Protein AF-A0A3D1FXX5-F1 (afdb_monomer_lite)

pLDDT: mean 93.92, std 6.39, range [59.41, 97.81]

Secondary structure (DSSP, 8-state):
-PPPHHHHHHHHH--SHHHHHHHHHHHHHHHHHHTTPPPP----

Radius of gyration: 12.21 Å; chains: 1; bounding box: 26×21×26 Å

Sequence (44 aa):
MNKGPISQFMAQHYRHFNAAAMVDAAKGYEAHLTAGGKMMVTLA

Foldseek 3Di:
DDDDPVLVVLVVPQPDDPSVVVNVVVVVVVVCVVVVHDDDDDDD

Structure (mmCIF, N/CA/C/O backbone):
data_AF-A0A3D1FXX5-F1
#
_entry.id   AF-A0A3D1FXX5-F1
#
loop_
_atom_site.group_PDB
_atom_site.id
_atom_site.type_symbol
_atom_site.label_atom_id
_atom_site.label_alt_id
_atom_site.label_comp_id
_atom_site.label_asym_id
_atom_site.label_entity_id
_atom_site.label_seq_id
_atom_site.pdbx_PDB_ins_code
_atom_site.Cartn_x
_atom_site.Cartn_y
_atom_site.Cartn_z
_atom_site.occupancy
_atom_site.B_iso_or_equiv
_atom_site.auth_seq_id
_atom_site.auth_comp_id
_atom_site.auth_asym_id
_atom_site.auth_atom_id
_atom_site.pdbx_PDB_model_num
ATOM 1 N N . MET A 1 1 ? -13.244 9.483 -2.711 1.00 59.41 1 MET A N 1
ATOM 2 C CA . MET A 1 1 ? -12.008 10.191 -2.307 1.00 59.41 1 MET A CA 1
ATOM 3 C C . MET A 1 1 ? -11.074 10.231 -3.500 1.00 59.41 1 MET A C 1
ATOM 5 O O . MET A 1 1 ? -10.777 9.173 -4.040 1.00 59.41 1 MET A O 1
ATOM 9 N N . ASN A 1 2 ? -10.643 11.415 -3.939 1.00 76.62 2 ASN A N 1
ATOM 10 C CA . ASN A 1 2 ? -9.610 11.502 -4.973 1.00 76.62 2 ASN A CA 1
ATOM 11 C C . ASN A 1 2 ? -8.271 11.078 -4.369 1.00 76.62 2 ASN A C 1
ATOM 13 O O . ASN A 1 2 ? -7.845 11.647 -3.364 1.00 76.62 2 ASN A O 1
ATOM 17 N N . LYS A 1 3 ? -7.625 10.067 -4.959 1.00 87.31 3 LYS A N 1
ATOM 18 C CA . LYS A 1 3 ? -6.291 9.649 -4.522 1.00 87.31 3 LYS A CA 1
ATOM 19 C C . LYS A 1 3 ? -5.252 10.688 -4.946 1.00 87.31 3 LYS A C 1
ATOM 21 O O . LYS A 1 3 ? -5.370 11.280 -6.021 1.00 87.31 3 LYS A O 1
ATOM 26 N N . GLY A 1 4 ? -4.251 10.900 -4.094 1.00 95.38 4 GLY A N 1
ATOM 27 C CA . GLY A 1 4 ? -3.200 11.893 -4.311 1.00 95.38 4 GLY A CA 1
ATOM 28 C C . GLY A 1 4 ? -2.295 11.582 -5.514 1.00 95.38 4 GLY A C 1
ATOM 29 O O . GLY A 1 4 ? -2.355 10.481 -6.072 1.00 95.38 4 GLY A O 1
ATOM 30 N N . PRO A 1 5 ? -1.419 12.527 -5.899 1.00 96.88 5 PRO A N 1
ATOM 31 C CA . PRO A 1 5 ? -0.591 12.422 -7.104 1.00 96.88 5 PRO A CA 1
ATOM 32 C C . PRO A 1 5 ? 0.302 11.170 -7.128 1.00 96.88 5 PRO A C 1
ATOM 34 O O . PRO A 1 5 ? 0.468 10.559 -8.178 1.00 96.88 5 PRO A O 1
ATOM 37 N N . ILE A 1 6 ? 0.805 10.716 -5.974 1.00 95.56 6 ILE A N 1
ATOM 38 C CA . ILE A 1 6 ? 1.627 9.497 -5.885 1.00 95.56 6 ILE A CA 1
ATOM 39 C C . ILE A 1 6 ? 0.816 8.234 -6.187 1.00 95.56 6 ILE A C 1
ATOM 41 O O . ILE A 1 6 ? 1.273 7.364 -6.923 1.00 95.56 6 ILE A O 1
ATOM 45 N N . SER A 1 7 ? -0.414 8.135 -5.681 1.00 95.56 7 SER A N 1
ATOM 46 C CA . SER A 1 7 ? -1.283 6.995 -5.986 1.00 95.56 7 SER A CA 1
ATOM 47 C C . SER A 1 7 ? -1.631 6.932 -7.473 1.00 95.56 7 SER A C 1
ATOM 49 O O . SER A 1 7 ? -1.715 5.843 -8.037 1.00 95.56 7 SER A O 1
ATOM 51 N N . GLN A 1 8 ? -1.820 8.091 -8.110 1.00 95.69 8 GLN A N 1
ATOM 52 C CA . GLN A 1 8 ? -2.069 8.184 -9.549 1.00 95.69 8 GLN A CA 1
ATOM 53 C C . GLN A 1 8 ? -0.833 7.765 -10.355 1.00 95.69 8 GLN A C 1
ATOM 55 O O . GLN A 1 8 ? -0.953 6.949 -11.265 1.00 95.69 8 GLN A O 1
ATOM 60 N N . PHE A 1 9 ? 0.355 8.240 -9.969 1.00 96.50 9 PHE A N 1
ATOM 61 C CA . PHE A 1 9 ? 1.628 7.824 -10.560 1.00 96.50 9 PHE A CA 1
ATOM 62 C C . PHE A 1 9 ? 1.821 6.305 -10.466 1.00 96.50 9 PHE A C 1
ATOM 64 O O . PHE A 1 9 ? 2.060 5.639 -11.471 1.00 96.50 9 PHE A O 1
ATOM 71 N N . MET A 1 10 ? 1.641 5.727 -9.276 1.00 96.06 10 MET A N 1
ATOM 72 C CA . MET A 1 10 ? 1.738 4.280 -9.082 1.00 96.06 10 MET A CA 1
ATOM 73 C C . MET A 1 10 ? 0.744 3.526 -9.969 1.00 96.06 10 MET A C 1
ATOM 75 O O . MET A 1 10 ? 1.141 2.608 -10.674 1.00 96.06 10 MET A O 1
ATOM 79 N N . ALA A 1 11 ? -0.527 3.936 -10.012 1.00 94.38 11 ALA A N 1
ATOM 80 C CA . ALA A 1 11 ? -1.526 3.289 -10.867 1.00 94.38 11 ALA A CA 1
ATOM 81 C C . ALA A 1 11 ? -1.152 3.324 -12.363 1.00 94.38 11 ALA A C 1
ATOM 83 O O . ALA A 1 11 ? -1.486 2.404 -13.110 1.00 94.38 11 ALA A O 1
ATOM 84 N N . GLN A 1 12 ? -0.450 4.368 -12.807 1.00 96.19 12 GLN A N 1
ATOM 85 C CA . GLN A 1 12 ? -0.004 4.498 -14.190 1.00 96.19 12 GLN A CA 1
ATOM 86 C C . GLN A 1 12 ? 1.267 3.697 -14.484 1.00 96.19 12 GLN A C 1
ATOM 88 O O . GLN A 1 12 ? 1.329 3.066 -15.538 1.00 96.19 12 GLN A O 1
ATOM 93 N N . HIS A 1 13 ? 2.248 3.683 -13.579 1.00 97.31 13 HIS A N 1
ATOM 94 C CA . HIS A 1 13 ? 3.592 3.163 -13.859 1.00 97.31 13 HIS A CA 1
ATOM 95 C C . HIS A 1 13 ? 3.886 1.784 -13.252 1.00 97.31 13 HIS A C 1
ATOM 97 O O . HIS A 1 13 ? 4.720 1.048 -13.776 1.00 97.31 13 HIS A O 1
ATOM 103 N N . TYR A 1 14 ? 3.209 1.387 -12.173 1.00 97.25 14 TYR A N 1
ATOM 104 C CA . TYR A 1 14 ? 3.510 0.151 -11.445 1.00 97.25 14 TYR A CA 1
ATOM 105 C C . TYR A 1 14 ? 2.732 -1.023 -12.049 1.00 97.25 14 TYR A C 1
ATOM 107 O O . TYR A 1 14 ? 1.773 -1.527 -11.472 1.00 97.25 14 TYR A O 1
ATOM 115 N N . ARG A 1 15 ? 3.133 -1.440 -13.256 1.00 94.44 15 ARG A N 1
ATOM 116 C CA . ARG A 1 15 ? 2.432 -2.465 -14.056 1.00 94.44 15 ARG A CA 1
ATOM 117 C C . ARG A 1 15 ? 3.136 -3.821 -14.122 1.00 94.44 15 ARG A C 1
ATOM 119 O O . ARG A 1 15 ? 2.628 -4.735 -14.764 1.00 94.44 15 ARG A O 1
ATOM 126 N N . HIS A 1 16 ? 4.297 -3.965 -13.485 1.00 95.44 16 HIS A N 1
ATOM 127 C CA . HIS A 1 16 ? 5.138 -5.155 -13.623 1.00 95.44 16 HIS A CA 1
ATOM 128 C C . HIS A 1 16 ? 5.451 -5.801 -12.277 1.00 95.44 16 HIS A C 1
ATOM 130 O O . HIS A 1 16 ? 5.905 -5.122 -11.358 1.00 95.44 16 HIS A O 1
ATOM 136 N N . PHE A 1 17 ? 5.234 -7.118 -12.207 1.00 93.94 17 PHE A N 1
ATOM 137 C CA . PHE A 1 17 ? 5.629 -8.030 -11.127 1.00 93.94 17 PHE A CA 1
ATOM 138 C C . PHE A 1 17 ? 5.555 -7.393 -9.725 1.00 93.94 17 PHE A C 1
ATOM 140 O O . PHE A 1 17 ? 4.460 -7.091 -9.253 1.00 93.94 17 PHE A O 1
ATOM 147 N N . ASN A 1 18 ? 6.698 -7.116 -9.091 1.00 94.75 18 ASN A N 1
ATOM 148 C CA . ASN A 1 18 ? 6.772 -6.558 -7.736 1.00 94.75 18 ASN A CA 1
ATOM 149 C C . ASN A 1 18 ? 6.075 -5.195 -7.590 1.00 94.75 18 ASN A C 1
ATOM 151 O O . ASN A 1 18 ? 5.467 -4.916 -6.559 1.00 94.75 18 ASN A O 1
ATOM 155 N N . ALA A 1 19 ? 6.138 -4.342 -8.614 1.00 95.69 19 ALA A N 1
ATOM 156 C CA . ALA A 1 19 ? 5.504 -3.029 -8.573 1.00 95.69 19 ALA A CA 1
ATOM 157 C C . ALA A 1 19 ? 3.972 -3.153 -8.647 1.00 95.69 19 ALA A C 1
ATOM 159 O O . ALA A 1 19 ? 3.264 -2.498 -7.883 1.00 95.69 19 ALA A O 1
ATOM 160 N N . ALA A 1 20 ? 3.462 -4.038 -9.510 1.00 96.06 20 ALA A N 1
ATOM 161 C CA . ALA A 1 20 ? 2.028 -4.325 -9.583 1.00 96.06 20 ALA A CA 1
ATOM 162 C C . ALA A 1 20 ? 1.505 -4.899 -8.255 1.00 96.06 20 ALA A C 1
ATOM 164 O O . ALA A 1 20 ? 0.482 -4.439 -7.747 1.00 96.06 20 ALA A O 1
ATOM 165 N N . ALA A 1 21 ? 2.273 -5.800 -7.629 1.00 97.44 21 ALA A N 1
ATOM 166 C CA . ALA A 1 21 ? 1.930 -6.378 -6.332 1.00 97.44 21 ALA 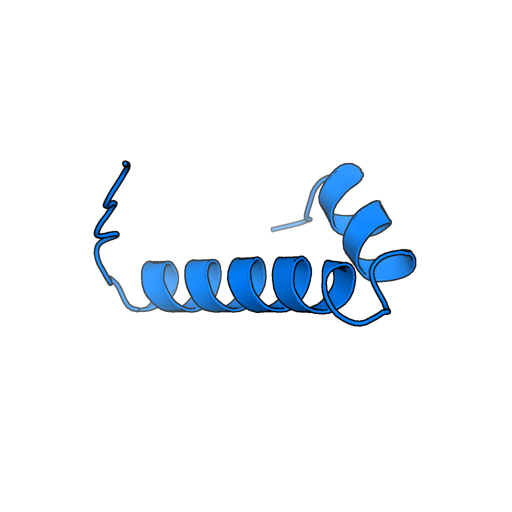A CA 1
ATOM 167 C C . ALA A 1 21 ? 1.752 -5.317 -5.229 1.00 97.44 21 ALA A C 1
ATOM 169 O O . ALA A 1 21 ? 0.863 -5.445 -4.390 1.00 97.44 21 ALA A O 1
ATOM 170 N N . MET A 1 22 ? 2.534 -4.231 -5.247 1.00 94.75 22 MET A N 1
ATOM 171 C CA . MET A 1 22 ? 2.370 -3.119 -4.302 1.00 94.75 22 MET A CA 1
ATOM 172 C C . MET A 1 22 ? 1.024 -2.397 -4.471 1.00 94.75 22 MET A C 1
ATOM 174 O O . MET A 1 22 ? 0.388 -2.028 -3.483 1.00 94.75 22 MET A O 1
ATOM 178 N N . VAL A 1 23 ? 0.568 -2.202 -5.713 1.00 95.94 23 VAL A N 1
ATOM 179 C CA . VAL A 1 23 ? -0.733 -1.577 -6.004 1.00 95.94 23 VAL A CA 1
ATOM 180 C C . VAL A 1 23 ? -1.880 -2.480 -5.556 1.00 95.94 23 VAL A C 1
ATOM 182 O O . VAL A 1 23 ? -2.853 -1.992 -4.976 1.00 95.94 23 VAL A O 1
ATOM 185 N N . ASP A 1 24 ? -1.764 -3.784 -5.787 1.00 97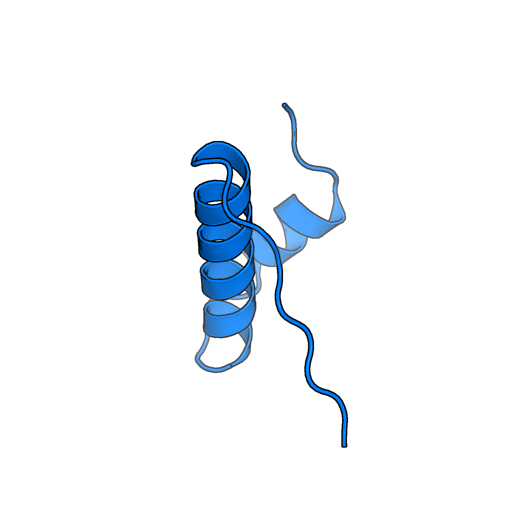.06 24 ASP A N 1
ATOM 186 C CA . ASP A 1 24 ? -2.781 -4.755 -5.387 1.00 97.06 24 ASP A CA 1
ATOM 187 C C . ASP A 1 24 ? -2.859 -4.901 -3.864 1.00 97.06 24 ASP A C 1
ATOM 189 O O . ASP A 1 24 ? -3.956 -4.873 -3.305 1.00 97.06 24 ASP A O 1
ATOM 193 N N . ALA A 1 25 ? -1.715 -4.928 -3.175 1.00 96.19 25 ALA A N 1
ATOM 194 C CA . ALA A 1 25 ? -1.661 -4.905 -1.715 1.00 96.19 25 ALA A CA 1
ATOM 195 C C . ALA A 1 25 ? -2.318 -3.641 -1.134 1.00 96.19 25 ALA A C 1
ATOM 197 O O . ALA A 1 25 ? -3.101 -3.732 -0.190 1.00 96.19 25 ALA A O 1
ATOM 198 N N . ALA A 1 26 ? -2.065 -2.466 -1.724 1.00 95.50 26 ALA A N 1
ATOM 199 C CA . ALA A 1 26 ? -2.684 -1.216 -1.284 1.00 95.50 26 ALA A CA 1
ATOM 200 C C . ALA A 1 26 ? -4.217 -1.239 -1.440 1.00 95.50 26 ALA A C 1
ATOM 202 O O . ALA A 1 26 ? -4.935 -0.873 -0.510 1.00 95.50 26 ALA A O 1
ATOM 203 N N . LYS A 1 27 ? -4.729 -1.714 -2.586 1.00 95.56 27 LYS A N 1
ATOM 204 C CA . LYS A 1 27 ? -6.177 -1.887 -2.808 1.00 95.56 27 LYS A CA 1
ATOM 205 C C . LYS A 1 27 ? -6.784 -2.899 -1.834 1.00 95.56 27 LYS A C 1
ATOM 207 O O . LYS A 1 27 ? -7.850 -2.647 -1.278 1.00 95.56 27 LYS A O 1
ATOM 212 N N . GLY A 1 28 ? -6.107 -4.027 -1.616 1.00 96.69 28 GLY A N 1
ATOM 213 C CA . GLY A 1 28 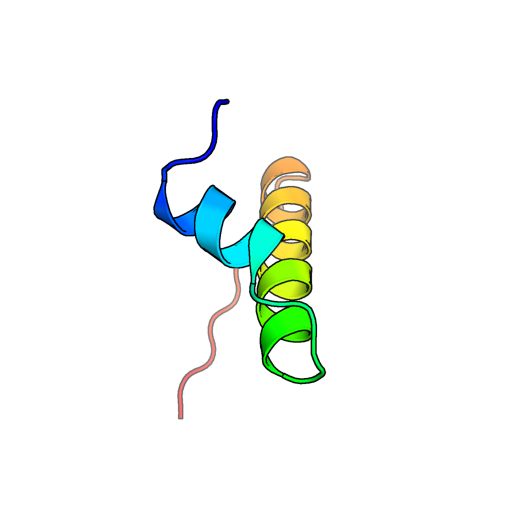? -6.540 -5.056 -0.672 1.00 96.69 28 GLY A CA 1
ATOM 214 C C . GLY A 1 28 ? -6.627 -4.525 0.757 1.00 96.69 28 GLY A C 1
ATOM 215 O O . GLY A 1 28 ? -7.603 -4.788 1.455 1.00 96.69 28 GLY A O 1
ATOM 216 N N . TYR A 1 29 ? -5.659 -3.709 1.176 1.00 95.69 29 TYR A N 1
ATOM 217 C CA . TYR A 1 29 ? -5.678 -3.095 2.498 1.00 95.69 29 TYR A CA 1
ATOM 218 C C . TYR A 1 29 ? -6.807 -2.066 2.663 1.00 95.69 29 TYR A C 1
ATOM 220 O O . TYR A 1 29 ? -7.497 -2.075 3.680 1.00 95.69 29 TYR A O 1
ATOM 228 N N . GLU A 1 30 ? -7.065 -1.228 1.654 1.00 94.69 30 GLU A N 1
ATOM 229 C CA . GLU A 1 30 ? -8.222 -0.319 1.660 1.00 94.69 30 GLU A CA 1
ATOM 230 C C . GLU A 1 30 ? -9.552 -1.079 1.789 1.00 94.69 30 GLU A C 1
ATOM 232 O O . GLU A 1 30 ? -10.433 -0.664 2.548 1.00 94.69 30 GLU A O 1
ATOM 237 N N . ALA A 1 31 ? -9.692 -2.208 1.087 1.00 97.12 31 ALA A N 1
ATOM 238 C CA . ALA A 1 31 ? -10.868 -3.066 1.188 1.00 97.12 31 ALA A CA 1
ATOM 239 C C . ALA A 1 31 ? -11.003 -3.684 2.590 1.00 97.12 31 ALA A C 1
ATOM 241 O O . ALA A 1 31 ? -12.087 -3.652 3.170 1.00 97.12 31 ALA A O 1
ATOM 242 N N . HIS A 1 32 ? -9.900 -4.176 3.167 1.00 96.69 32 HIS A N 1
ATOM 243 C CA . HIS A 1 32 ? -9.864 -4.717 4.531 1.00 96.69 32 HIS A CA 1
ATOM 244 C C . HIS A 1 32 ? -10.301 -3.685 5.576 1.00 96.69 32 HIS A C 1
ATOM 246 O O . HIS A 1 32 ? -11.146 -3.983 6.418 1.00 96.69 32 HIS A O 1
ATOM 252 N N . LEU A 1 33 ? -9.790 -2.453 5.489 1.00 96.31 33 LEU A N 1
ATOM 253 C CA . LEU A 1 33 ? -10.197 -1.355 6.372 1.00 96.31 33 LEU A CA 1
ATOM 254 C C . LEU A 1 33 ? -11.676 -0.997 6.202 1.00 96.31 33 LEU A C 1
ATOM 256 O O . LEU A 1 33 ? -12.380 -0.798 7.190 1.00 96.31 33 LEU A O 1
ATOM 260 N N . THR A 1 34 ? -12.158 -0.950 4.957 1.00 96.12 34 THR A N 1
ATOM 261 C CA . THR A 1 34 ? -13.569 -0.668 4.645 1.00 96.12 34 THR A CA 1
ATOM 262 C C . THR A 1 34 ? -14.499 -1.736 5.227 1.00 96.12 34 T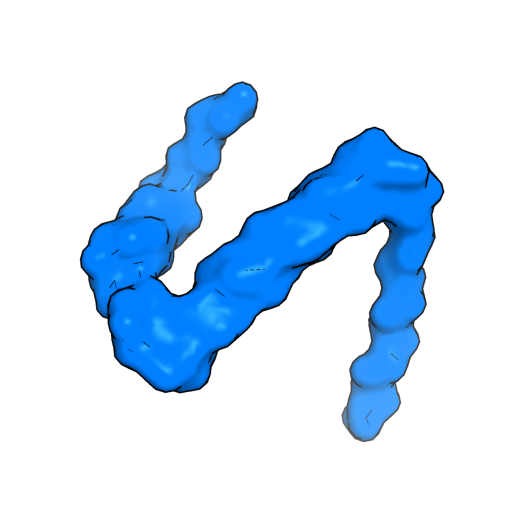HR A C 1
ATOM 264 O O . THR A 1 34 ? -15.595 -1.419 5.680 1.00 96.12 34 THR A O 1
ATOM 267 N N . ALA A 1 35 ? -14.045 -2.989 5.286 1.00 97.81 35 ALA A N 1
ATOM 268 C CA . ALA A 1 35 ? -14.756 -4.094 5.926 1.00 97.81 35 ALA A CA 1
ATOM 269 C C . ALA A 1 35 ? -14.682 -4.078 7.471 1.00 97.81 35 ALA A C 1
ATOM 271 O O . ALA A 1 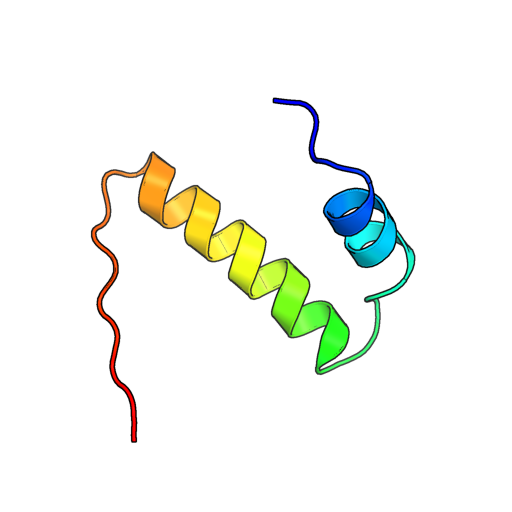35 ? -15.174 -5.003 8.115 1.00 97.81 35 ALA A O 1
ATOM 272 N N . GLY A 1 36 ? -14.063 -3.062 8.084 1.00 97.31 36 GLY A N 1
ATOM 273 C CA . GLY A 1 36 ? 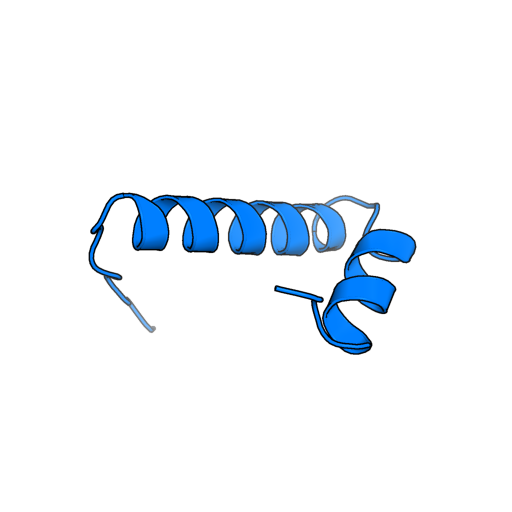-13.862 -2.979 9.536 1.00 97.31 36 GLY A CA 1
ATOM 274 C C . GLY A 1 36 ? -12.744 -3.888 10.061 1.00 97.31 36 GLY A C 1
ATOM 275 O O . GLY A 1 36 ? -12.637 -4.114 11.269 1.00 97.31 36 GLY A O 1
ATOM 276 N N . GLY A 1 37 ? -11.911 -4.421 9.165 1.00 96.06 37 GLY A N 1
ATOM 277 C CA . GLY A 1 37 ? -10.765 -5.248 9.503 1.00 96.06 37 GLY A CA 1
ATOM 278 C C . GLY A 1 37 ? -9.672 -4.459 10.224 1.00 96.06 37 GLY A C 1
ATOM 279 O O . GLY A 1 37 ? -9.407 -3.294 9.928 1.00 96.06 37 GLY A O 1
ATOM 280 N N . LYS A 1 38 ? -9.001 -5.108 11.180 1.00 95.31 38 LYS A N 1
ATOM 281 C CA . LYS A 1 38 ? -7.850 -4.539 11.894 1.00 95.31 38 LYS A CA 1
ATOM 282 C C . LYS A 1 38 ? -6.552 -4.972 11.225 1.00 95.31 38 LYS A C 1
ATOM 284 O O . LYS A 1 38 ? -6.437 -6.114 10.779 1.00 95.31 38 LYS A O 1
ATOM 289 N N . MET A 1 39 ? -5.578 -4.070 11.157 1.00 93.81 39 MET A N 1
ATOM 290 C CA . MET A 1 39 ? -4.246 -4.395 10.654 1.00 93.81 39 MET A CA 1
ATOM 291 C C . MET A 1 39 ? -3.457 -5.157 11.721 1.00 93.81 39 MET A C 1
ATOM 293 O O . MET A 1 39 ? -3.346 -4.696 12.856 1.00 93.81 39 MET A O 1
ATOM 297 N N . MET A 1 40 ? -2.888 -6.299 11.346 1.00 93.12 40 MET A N 1
ATOM 298 C CA . MET A 1 40 ? -1.842 -6.969 12.114 1.00 93.12 40 MET A CA 1
ATOM 299 C C . MET A 1 40 ? -0.506 -6.658 11.444 1.00 93.12 40 MET A C 1
ATOM 301 O O . MET A 1 40 ? -0.373 -6.845 10.237 1.00 93.12 40 MET A O 1
ATOM 305 N N . VAL A 1 41 ? 0.465 -6.170 12.211 1.00 92.31 41 VAL A N 1
ATOM 306 C CA . VAL A 1 41 ? 1.801 -5.838 11.706 1.00 92.31 41 VAL A CA 1
ATOM 307 C C . VAL A 1 41 ? 2.816 -6.732 12.399 1.00 92.31 41 VAL A C 1
ATOM 309 O O . VAL A 1 41 ? 2.857 -6.791 13.625 1.00 92.31 41 VAL A O 1
ATOM 312 N N . THR A 1 42 ? 3.641 -7.407 11.608 1.00 93.06 42 THR A N 1
ATOM 313 C CA . THR A 1 42 ? 4.802 -8.170 12.073 1.00 93.06 42 THR A CA 1
ATOM 314 C C . THR A 1 42 ? 6.044 -7.589 11.408 1.00 93.06 42 THR A C 1
ATOM 316 O O . THR A 1 42 ? 6.071 -7.466 10.183 1.00 93.06 42 THR A O 1
ATOM 319 N N . LEU A 1 43 ? 7.051 -7.225 12.198 1.00 92.50 43 LEU A N 1
ATOM 320 C CA . LEU A 1 43 ? 8.345 -6.721 11.729 1.00 92.50 43 LEU A CA 1
ATOM 321 C C . LEU A 1 43 ? 9.454 -7.677 12.196 1.00 92.50 43 LEU A C 1
ATOM 323 O O . LEU A 1 43 ? 9.297 -8.303 13.246 1.00 92.50 43 LEU A O 1
ATOM 327 N N . ALA A 1 44 ? 10.523 -7.798 11.405 1.00 85.06 44 ALA A N 1
ATOM 328 C CA . ALA A 1 44 ? 11.715 -8.586 11.731 1.00 85.06 44 ALA A CA 1
ATOM 329 C C . ALA A 1 44 ? 12.748 -7.755 12.501 1.00 85.06 44 ALA A C 1
ATOM 331 O O . ALA A 1 44 ? 12.810 -6.529 12.244 1.00 85.06 44 ALA A O 1
#